Protein AF-A0A5K1A359-F1 (afdb_monomer_lite)

pLDDT: mean 79.26, std 11.09, range [49.16, 91.25]

Radius of gyration: 20.29 Å; chains: 1; bounding box: 51×20×60 Å

Organism: NCBI:txid210225

Secondary structure (DSSP, 8-state):
-HHHHHHHHH---GGGEEEEETTEEE-TT--HHHHT--TT---EEEE-HHHHHHHHHHHHHHTS----------

Structure (mmCIF, N/CA/C/O backbone):
data_AF-A0A5K1A359-F1
#
_entry.id   AF-A0A5K1A359-F1
#
loop_
_atom_site.group_PDB
_atom_site.id
_atom_site.type_symbol
_atom_site.label_atom_id
_atom_site.label_alt_id
_atom_site.label_comp_id
_atom_site.label_asym_id
_atom_site.label_entity_id
_atom_site.label_seq_id
_atom_site.pdbx_PDB_ins_code
_atom_site.Cartn_x
_atom_site.Cartn_y
_atom_site.Cartn_z
_atom_site.occupancy
_atom_site.B_iso_or_equiv
_atom_site.auth_seq_id
_atom_site.auth_comp_id
_atom_site.auth_asym_id
_atom_site.auth_atom_id
_atom_site.pdbx_PDB_model_num
ATOM 1 N N . GLU A 1 1 ? -8.266 -0.121 -9.926 1.00 79.44 1 GLU A N 1
ATOM 2 C CA . GLU A 1 1 ? -8.067 -1.558 -10.251 1.00 79.44 1 GLU A CA 1
ATOM 3 C C . GLU A 1 1 ? -7.241 -2.354 -9.236 1.00 79.44 1 GLU A C 1
ATOM 5 O O . GLU A 1 1 ? -7.790 -3.251 -8.608 1.00 79.44 1 GLU A O 1
ATOM 10 N N . MET A 1 2 ? -5.949 -2.068 -9.020 1.00 85.00 2 MET A N 1
ATOM 11 C CA . MET A 1 2 ? -5.102 -2.935 -8.175 1.00 85.00 2 MET A CA 1
ATOM 12 C C . MET A 1 2 ? -5.608 -3.083 -6.730 1.00 85.00 2 MET A C 1
ATOM 14 O O . MET A 1 2 ? -5.673 -4.203 -6.226 1.00 85.00 2 MET A O 1
ATOM 18 N N . LYS A 1 3 ? -6.016 -1.983 -6.082 1.00 88.25 3 LYS A N 1
ATOM 19 C CA . LYS A 1 3 ? -6.540 -2.034 -4.708 1.00 88.25 3 LYS A CA 1
ATOM 20 C C . LYS A 1 3 ? -7.823 -2.860 -4.577 1.00 88.25 3 LYS A C 1
ATOM 22 O O . LYS A 1 3 ? -8.006 -3.571 -3.594 1.00 88.25 3 LYS A O 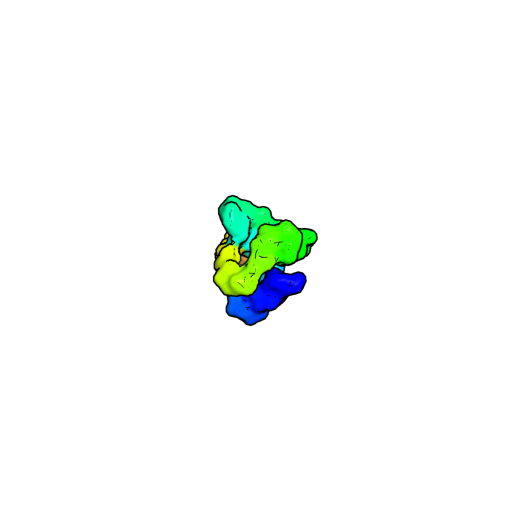1
ATOM 27 N N . MET A 1 4 ? -8.683 -2.835 -5.598 1.00 88.50 4 MET A N 1
ATOM 28 C CA . MET A 1 4 ? -9.903 -3.651 -5.623 1.00 88.50 4 MET A CA 1
ATOM 29 C C . MET A 1 4 ? -9.574 -5.145 -5.677 1.00 88.50 4 MET A C 1
ATOM 31 O O . MET A 1 4 ? -10.131 -5.924 -4.910 1.00 88.50 4 MET A O 1
ATOM 35 N N . MET A 1 5 ? -8.619 -5.552 -6.521 1.00 88.50 5 MET A N 1
ATOM 36 C CA . MET A 1 5 ? -8.196 -6.956 -6.566 1.00 88.50 5 MET A CA 1
ATOM 37 C C . MET A 1 5 ? -7.546 -7.408 -5.261 1.00 88.50 5 MET A C 1
ATOM 39 O O . MET A 1 5 ? -7.822 -8.504 -4.780 1.00 88.50 5 MET A O 1
ATOM 43 N N . LEU A 1 6 ? -6.717 -6.552 -4.663 1.00 89.50 6 LEU A N 1
ATOM 44 C CA . LEU A 1 6 ? -6.119 -6.832 -3.362 1.00 89.50 6 LEU A CA 1
ATOM 45 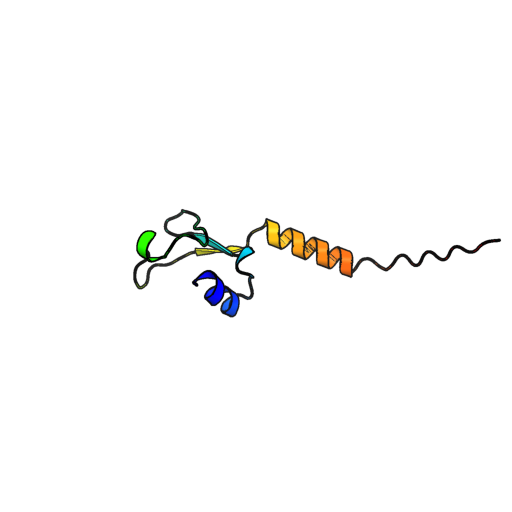C C . LEU A 1 6 ? -7.171 -6.926 -2.263 1.00 89.50 6 LEU A C 1
ATOM 47 O O . LEU A 1 6 ? -7.039 -7.787 -1.405 1.00 89.50 6 LEU A O 1
ATOM 51 N N . SER A 1 7 ? -8.232 -6.120 -2.322 1.00 90.75 7 SER A N 1
ATOM 52 C CA . SER A 1 7 ? -9.320 -6.150 -1.342 1.00 90.75 7 SER A CA 1
ATOM 53 C C . SER A 1 7 ? -10.001 -7.514 -1.283 1.00 90.75 7 SER A C 1
ATOM 55 O O . SER A 1 7 ? -10.198 -8.058 -0.201 1.00 90.75 7 SER A O 1
ATOM 57 N N . MET A 1 8 ? -10.238 -8.138 -2.439 1.00 89.38 8 MET A N 1
ATOM 58 C CA . MET A 1 8 ? -10.813 -9.486 -2.501 1.00 89.38 8 MET A CA 1
ATOM 59 C C . MET A 1 8 ? -9.906 -10.566 -1.889 1.00 89.38 8 MET A C 1
ATOM 61 O O . MET A 1 8 ? -10.401 -11.592 -1.433 1.00 89.38 8 MET A O 1
ATOM 65 N N . ILE A 1 9 ? -8.586 -10.358 -1.892 1.00 89.88 9 ILE A N 1
ATOM 66 C CA . ILE A 1 9 ? -7.600 -11.343 -1.419 1.00 89.88 9 ILE A CA 1
ATOM 67 C C . ILE A 1 9 ? -7.259 -11.118 0.059 1.00 89.88 9 ILE A C 1
ATOM 69 O O . ILE A 1 9 ? -7.105 -12.076 0.811 1.00 89.88 9 ILE A O 1
ATOM 73 N N . THR A 1 10 ? -7.104 -9.861 0.477 1.00 88.88 10 THR A N 1
ATOM 74 C CA . THR A 1 10 ? -6.653 -9.491 1.826 1.00 88.88 10 THR A CA 1
ATOM 75 C C . THR A 1 10 ? -7.797 -9.158 2.773 1.00 88.88 10 THR A C 1
ATOM 77 O O . THR A 1 10 ? -7.588 -9.147 3.984 1.00 88.88 10 THR A O 1
ATOM 80 N N . GLY A 1 11 ? -8.991 -8.874 2.246 1.00 88.38 11 GLY A N 1
ATOM 81 C CA . GLY A 1 11 ? -10.137 -8.398 3.020 1.00 88.38 11 GLY A CA 1
ATOM 82 C C . GLY A 1 11 ? -10.008 -6.951 3.508 1.00 88.38 11 GLY A C 1
ATOM 83 O O . GLY A 1 11 ? -10.837 -6.509 4.298 1.00 88.38 11 GLY A O 1
ATOM 84 N N . LEU A 1 12 ? -8.975 -6.216 3.078 1.00 89.31 12 LEU A N 1
ATOM 85 C CA . LEU A 1 12 ? -8.822 -4.793 3.387 1.00 89.31 12 LEU A CA 1
ATOM 86 C C . LEU A 1 12 ? -9.610 -3.958 2.382 1.00 89.31 12 LEU A C 1
ATOM 88 O O . LEU A 1 12 ? -9.471 -4.166 1.175 1.00 89.31 12 LEU A O 1
ATOM 92 N N . GLU A 1 13 ? -10.381 -2.980 2.845 1.00 88.81 13 GLU A N 1
ATOM 93 C CA . GLU A 1 13 ? -11.058 -2.043 1.944 1.00 88.81 13 GLU A CA 1
ATOM 94 C C . GLU A 1 13 ? -10.016 -1.192 1.188 1.00 88.81 13 GLU A C 1
ATOM 96 O O . GLU A 1 13 ? -8.956 -0.896 1.742 1.00 88.81 13 GLU A O 1
ATOM 101 N N . PRO A 1 14 ? -10.273 -0.744 -0.057 1.00 88.06 14 PRO A N 1
ATOM 102 C CA . PRO A 1 14 ? -9.300 0.026 -0.846 1.00 88.06 14 PRO A CA 1
ATOM 103 C C . PRO A 1 14 ? -8.744 1.274 -0.139 1.00 88.06 14 PRO A C 1
ATOM 105 O O . PRO A 1 14 ? -7.579 1.628 -0.316 1.00 88.06 14 PRO A O 1
ATOM 108 N N . GLN A 1 15 ? -9.563 1.918 0.694 1.00 86.06 15 GLN A N 1
ATOM 109 C CA . GLN A 1 15 ? -9.179 3.088 1.491 1.00 86.06 15 GLN A CA 1
ATOM 110 C C . GLN A 1 15 ? -8.185 2.770 2.620 1.00 86.06 15 GLN A C 1
ATOM 112 O O . GLN A 1 15 ? -7.498 3.659 3.100 1.00 86.06 15 GLN A O 1
ATOM 117 N N . GLU A 1 16 ? -8.092 1.507 3.032 1.00 89.00 16 GLU A N 1
ATOM 118 C CA . GLU A 1 16 ? -7.222 1.041 4.120 1.00 89.00 16 GLU A CA 1
ATOM 119 C C . GLU A 1 16 ? -5.900 0.485 3.589 1.00 89.00 16 GLU A C 1
ATOM 121 O O . GLU A 1 16 ? -5.048 0.029 4.349 1.00 89.00 16 GLU A O 1
ATOM 126 N N . GLN A 1 17 ? -5.740 0.465 2.267 1.00 89.81 17 GLN A N 1
ATOM 127 C CA . GLN A 1 17 ? -4.592 -0.109 1.594 1.00 89.81 17 GLN A CA 1
ATOM 128 C C . GLN A 1 17 ? -3.615 0.988 1.171 1.00 89.81 17 GLN A C 1
ATOM 130 O O . GLN A 1 17 ? -3.920 1.828 0.317 1.00 89.81 17 GLN A O 1
ATOM 135 N N . ARG A 1 18 ? -2.393 0.912 1.700 1.00 90.81 18 ARG A N 1
ATOM 136 C CA . ARG A 1 18 ? -1.257 1.760 1.325 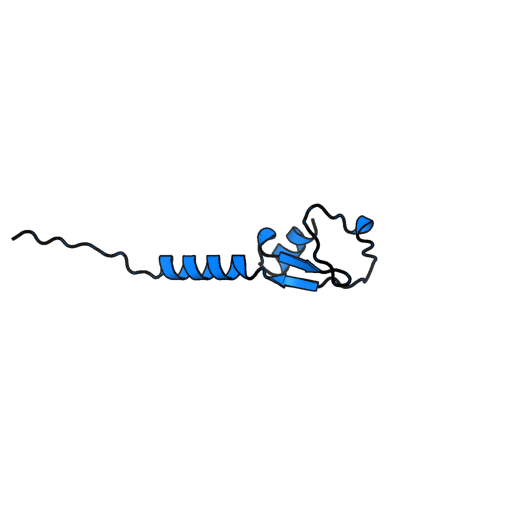1.00 90.81 18 ARG A CA 1
ATOM 137 C C . ARG A 1 18 ? -0.263 0.945 0.511 1.00 90.81 18 ARG A C 1
ATOM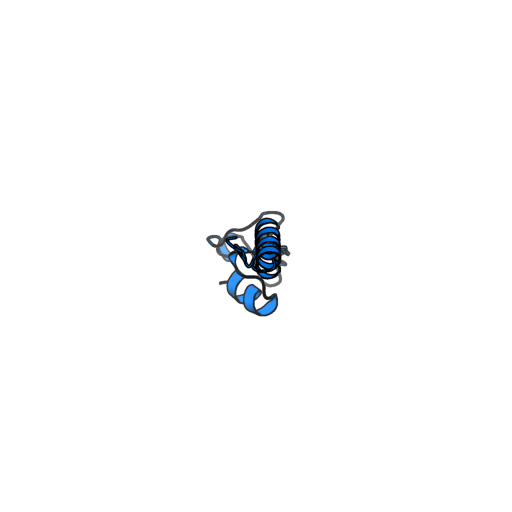 139 O O . ARG A 1 18 ? 0.336 -0.009 1.007 1.00 90.81 18 ARG A O 1
ATOM 146 N N . LEU A 1 19 ? -0.107 1.303 -0.761 1.00 89.88 19 LEU A N 1
ATOM 147 C CA . LEU A 1 19 ? 0.771 0.595 -1.691 1.00 89.88 19 LEU A CA 1
ATOM 148 C C . LEU A 1 19 ? 2.113 1.303 -1.805 1.00 89.88 19 LEU A C 1
ATOM 150 O O . LEU A 1 19 ? 2.169 2.498 -2.079 1.00 89.88 19 LEU A O 1
ATOM 154 N N . LEU A 1 20 ? 3.200 0.553 -1.632 1.00 89.75 20 LEU A N 1
ATOM 155 C CA . LEU A 1 20 ? 4.558 1.050 -1.791 1.00 89.75 20 LEU A CA 1
ATOM 156 C C . LEU A 1 20 ? 5.264 0.320 -2.927 1.00 89.75 20 LEU A C 1
ATOM 158 O O . LEU A 1 20 ? 5.403 -0.906 -2.931 1.00 89.75 20 LEU A O 1
ATOM 162 N N . PHE A 1 21 ? 5.801 1.101 -3.858 1.00 88.38 21 PHE A N 1
ATOM 163 C CA . PHE A 1 21 ? 6.668 0.610 -4.919 1.00 88.38 21 PHE A CA 1
ATOM 164 C C . PHE A 1 21 ? 7.963 1.415 -4.948 1.00 88.38 21 PHE A C 1
ATOM 166 O O . PHE A 1 21 ? 7.940 2.646 -5.003 1.00 88.38 21 PHE A O 1
ATOM 173 N N . LYS A 1 22 ? 9.106 0.716 -4.899 1.00 88.19 22 LYS A N 1
ATOM 174 C CA . LYS A 1 22 ? 10.448 1.327 -4.815 1.00 88.19 22 LYS A CA 1
ATOM 175 C C . LYS A 1 22 ? 10.572 2.363 -3.683 1.00 88.19 22 LYS A C 1
ATOM 177 O O . LYS A 1 22 ? 11.159 3.424 -3.865 1.00 88.19 22 LYS A O 1
ATOM 182 N N . GLY A 1 23 ? 9.980 2.062 -2.525 1.00 86.25 23 GLY A N 1
ATOM 183 C CA . GLY A 1 23 ? 10.036 2.919 -1.334 1.00 86.25 23 GLY A CA 1
ATOM 184 C C . GLY A 1 23 ? 9.165 4.177 -1.395 1.00 86.25 23 GLY A C 1
ATOM 185 O O . GLY A 1 23 ? 9.259 5.006 -0.498 1.00 86.25 23 GLY A O 1
ATOM 186 N N . LYS A 1 24 ? 8.325 4.331 -2.427 1.00 87.88 24 LYS A N 1
ATOM 187 C CA . LYS A 1 24 ? 7.368 5.436 -2.536 1.00 87.88 24 LYS A CA 1
ATOM 188 C C . LYS A 1 24 ? 5.945 4.922 -2.417 1.00 87.88 24 LYS A C 1
ATOM 190 O O . LYS A 1 24 ? 5.597 3.942 -3.078 1.00 87.88 24 LYS A O 1
ATOM 195 N N . GLU A 1 25 ? 5.159 5.606 -1.599 1.00 87.44 25 GLU A N 1
ATOM 196 C CA . GLU A 1 25 ? 3.720 5.400 -1.495 1.00 87.44 25 GLU A CA 1
ATOM 197 C C . GLU A 1 25 ? 3.015 5.841 -2.780 1.00 87.44 25 GLU A C 1
ATOM 199 O O . GLU A 1 25 ? 3.470 6.769 -3.454 1.00 87.44 25 GLU A O 1
ATOM 204 N N . ARG A 1 26 ? 1.956 5.117 -3.146 1.00 87.25 26 ARG A N 1
ATOM 205 C CA . ARG A 1 26 ? 1.203 5.290 -4.386 1.00 87.25 26 ARG A CA 1
ATOM 206 C C . ARG A 1 26 ? -0.278 5.440 -4.096 1.00 87.25 26 ARG A C 1
ATOM 208 O O . ARG A 1 26 ? -0.857 4.636 -3.364 1.00 87.25 26 ARG A O 1
ATOM 215 N N . GLU A 1 27 ? -0.864 6.459 -4.708 1.00 78.44 27 GLU A N 1
ATOM 216 C CA . GLU A 1 27 ? -2.286 6.773 -4.609 1.00 78.44 27 GLU A CA 1
ATOM 217 C C . GLU A 1 27 ? -3.095 6.094 -5.721 1.00 78.44 27 GLU A C 1
ATOM 219 O O . GLU A 1 27 ? -2.550 5.571 -6.691 1.00 78.44 27 GLU A O 1
ATOM 224 N N . ASP A 1 28 ? -4.420 6.113 -5.592 1.00 73.62 28 ASP A N 1
ATOM 225 C CA . ASP A 1 28 ? -5.341 5.449 -6.523 1.00 73.62 28 ASP A CA 1
ATOM 226 C C . ASP A 1 28 ? -5.318 6.015 -7.948 1.00 73.62 28 ASP A C 1
ATOM 228 O O . ASP A 1 28 ? -5.691 5.325 -8.898 1.00 73.62 28 ASP A O 1
ATOM 232 N N . HIS A 1 29 ? -4.847 7.252 -8.107 1.00 73.62 29 HIS A N 1
ATOM 233 C CA . HIS A 1 29 ? -4.709 7.913 -9.403 1.00 73.62 29 HIS A CA 1
ATOM 234 C C . HIS A 1 29 ? -3.432 7.508 -10.163 1.00 73.62 29 HIS A C 1
ATOM 236 O O . HIS A 1 29 ? -3.309 7.800 -11.354 1.00 73.62 29 HIS A O 1
ATOM 242 N N . ASP A 1 30 ? -2.498 6.805 -9.514 1.00 74.19 30 ASP A N 1
ATOM 243 C CA . ASP A 1 30 ? -1.263 6.341 -10.140 1.00 74.19 30 ASP A CA 1
ATOM 244 C C . ASP A 1 30 ? -1.490 5.023 -10.902 1.00 74.19 30 ASP A C 1
ATOM 246 O O . ASP A 1 30 ? -1.624 3.938 -10.329 1.00 74.19 30 ASP A O 1
ATOM 250 N N . PHE A 1 31 ? -1.460 5.078 -12.234 1.00 74.62 31 PHE A N 1
ATOM 251 C CA . PHE A 1 31 ? -1.454 3.867 -13.056 1.00 74.62 31 PHE A CA 1
ATOM 252 C C . PHE A 1 31 ? -0.111 3.122 -12.965 1.00 74.62 31 PHE A C 1
ATOM 254 O O . PHE A 1 31 ? 0.963 3.711 -13.103 1.00 74.62 31 PHE A O 1
ATOM 261 N N . LEU A 1 32 ? -0.169 1.788 -12.856 1.00 76.75 32 LEU A N 1
ATOM 262 C CA . LEU A 1 32 ? 1.006 0.906 -12.737 1.00 76.75 32 LEU A CA 1
ATOM 263 C C . LEU A 1 32 ? 2.074 1.142 -13.820 1.00 76.75 32 LEU A C 1
ATOM 265 O O . LEU A 1 32 ? 3.272 1.120 -13.528 1.00 76.75 32 LEU A O 1
ATOM 269 N N . HIS A 1 33 ? 1.645 1.409 -15.059 1.00 72.94 33 HIS A N 1
ATOM 270 C CA . HIS A 1 33 ? 2.544 1.655 -16.189 1.00 72.94 33 HIS A CA 1
ATOM 271 C C . HIS A 1 33 ? 3.282 2.999 -16.083 1.00 72.94 33 HIS A C 1
ATOM 273 O O . HIS A 1 33 ? 4.427 3.094 -16.517 1.00 72.94 33 HIS A O 1
ATOM 279 N N . MET A 1 34 ? 2.677 4.014 -15.457 1.00 77.62 34 MET A N 1
ATOM 280 C CA . MET A 1 34 ? 3.318 5.315 -15.215 1.00 77.62 34 MET A CA 1
ATOM 281 C C . MET A 1 34 ? 4.306 5.245 -14.048 1.00 77.62 34 MET A C 1
ATOM 283 O O . MET A 1 34 ? 5.347 5.896 -14.057 1.00 77.62 34 MET A O 1
ATOM 287 N N . VAL A 1 35 ? 4.012 4.397 -13.061 1.00 77.00 35 VAL A N 1
ATOM 288 C CA . VAL A 1 35 ? 4.890 4.129 -11.914 1.00 77.00 35 VAL A CA 1
ATOM 289 C C . VAL A 1 35 ? 6.084 3.234 -12.297 1.00 77.00 35 VAL A C 1
ATOM 291 O O . VAL A 1 35 ? 7.059 3.122 -11.547 1.00 77.00 35 VAL A O 1
ATOM 294 N N . GLY A 1 36 ? 6.051 2.630 -13.490 1.00 82.56 36 GLY A N 1
ATOM 295 C CA . GLY A 1 36 ? 7.113 1.772 -14.008 1.00 82.56 36 GLY A CA 1
ATOM 296 C C . GLY A 1 36 ? 7.135 0.384 -13.371 1.00 82.56 36 GLY A C 1
ATOM 297 O O . GLY A 1 36 ? 8.208 -0.218 -13.293 1.00 82.56 36 GLY A O 1
ATOM 298 N N . VAL A 1 37 ? 5.978 -0.097 -12.900 1.00 85.06 37 VAL A N 1
ATOM 299 C CA . VAL A 1 37 ? 5.791 -1.480 -12.443 1.00 85.06 37 VAL A CA 1
ATOM 300 C C . VAL A 1 37 ? 5.787 -2.392 -13.666 1.00 85.06 37 VAL A C 1
ATOM 302 O O . VAL A 1 37 ? 4.976 -2.221 -14.578 1.00 85.06 37 VAL A O 1
ATOM 305 N N . LYS A 1 38 ? 6.709 -3.352 -13.699 1.00 86.88 38 LYS A N 1
ATOM 306 C CA . LYS A 1 38 ? 6.835 -4.349 -14.765 1.00 86.88 38 LYS A CA 1
ATOM 307 C C . LYS A 1 38 ? 6.307 -5.707 -14.318 1.00 86.88 38 LYS A C 1
ATOM 309 O O . LYS A 1 38 ? 5.971 -5.935 -13.158 1.00 86.88 38 LYS A O 1
ATOM 314 N N . HIS A 1 39 ? 6.239 -6.636 -15.265 1.00 83.06 39 HIS A N 1
ATOM 315 C CA . HIS A 1 39 ? 5.924 -8.023 -14.957 1.00 83.06 39 HIS A CA 1
ATOM 316 C C . HIS A 1 39 ? 6.921 -8.585 -13.925 1.00 83.06 39 HIS A C 1
ATOM 318 O O . HIS A 1 39 ? 8.124 -8.385 -14.067 1.00 83.06 39 HIS A O 1
ATOM 324 N N . MET A 1 40 ? 6.404 -9.282 -12.907 1.00 84.56 40 MET A N 1
ATOM 325 C CA . MET A 1 40 ? 7.145 -9.854 -11.766 1.00 84.56 40 MET A CA 1
ATOM 326 C C . MET A 1 40 ? 7.742 -8.860 -10.759 1.00 84.56 40 MET A C 1
ATOM 328 O O . MET A 1 40 ? 8.382 -9.292 -9.796 1.00 84.56 40 MET A O 1
ATOM 332 N N . ASP A 1 41 ? 7.516 -7.557 -10.920 1.00 89.25 41 ASP A N 1
ATOM 333 C CA . ASP A 1 41 ? 7.900 -6.600 -9.889 1.00 89.25 41 ASP A CA 1
ATOM 334 C C . ASP A 1 41 ? 7.082 -6.814 -8.607 1.00 89.25 41 ASP A C 1
ATOM 336 O O . ASP A 1 41 ? 5.895 -7.146 -8.633 1.00 89.25 41 ASP A O 1
ATOM 340 N N . LYS A 1 42 ? 7.729 -6.598 -7.459 1.00 89.31 42 LYS A N 1
ATOM 341 C CA . LYS A 1 42 ? 7.091 -6.713 -6.145 1.00 89.31 42 LYS A CA 1
ATOM 342 C C . LYS A 1 42 ? 6.574 -5.351 -5.691 1.00 89.31 42 LYS A C 1
ATOM 344 O O . LYS A 1 42 ? 7.313 -4.366 -5.710 1.00 89.31 42 LYS A O 1
ATOM 349 N N . VAL A 1 43 ? 5.330 -5.321 -5.227 1.00 89.06 43 VAL A N 1
ATOM 350 C CA . VAL A 1 43 ? 4.708 -4.166 -4.568 1.00 89.06 43 VAL A CA 1
ATOM 351 C C . VAL A 1 43 ? 4.424 -4.552 -3.123 1.00 89.06 43 VAL A C 1
ATOM 353 O O . VAL A 1 43 ? 3.968 -5.664 -2.856 1.00 89.06 43 VAL A O 1
ATOM 356 N N . LEU A 1 44 ? 4.719 -3.652 -2.191 1.00 91.00 44 LEU A N 1
ATOM 357 C CA . LEU A 1 44 ? 4.426 -3.849 -0.778 1.00 91.00 44 LEU A CA 1
ATOM 358 C C . LEU A 1 44 ? 3.050 -3.255 -0.463 1.00 91.00 44 LEU A C 1
ATOM 360 O O . LEU A 1 44 ? 2.774 -2.119 -0.841 1.00 91.00 44 LEU A O 1
ATOM 364 N N . LEU A 1 45 ? 2.209 -4.013 0.236 1.00 91.25 45 LEU A N 1
ATOM 365 C CA . LEU A 1 45 ? 0.919 -3.557 0.750 1.00 91.25 45 LEU A CA 1
ATOM 366 C C . LEU A 1 45 ? 1.014 -3.399 2.271 1.00 91.25 45 LEU A C 1
ATOM 368 O O . LEU A 1 45 ? 1.420 -4.333 2.960 1.00 91.25 45 LEU A O 1
ATOM 372 N N . LEU A 1 46 ? 0.628 -2.230 2.774 1.00 90.38 46 LEU A N 1
ATOM 373 C CA . LEU A 1 46 ? 0.521 -1.912 4.196 1.00 90.38 46 LEU A CA 1
ATOM 374 C C . LEU A 1 46 ? -0.923 -1.519 4.531 1.00 90.38 46 LEU A C 1
ATOM 376 O O . LEU A 1 46 ? -1.605 -0.907 3.712 1.00 90.38 46 LEU A O 1
ATOM 380 N N . GLU A 1 47 ? -1.373 -1.860 5.735 1.00 89.25 47 GLU A N 1
ATOM 381 C CA . GLU A 1 47 ? -2.651 -1.387 6.280 1.00 89.25 47 GLU A CA 1
ATOM 382 C C . GLU A 1 47 ? -2.491 0.051 6.798 1.00 89.25 47 GLU A C 1
ATOM 384 O O . GLU A 1 47 ? -1.493 0.373 7.454 1.00 89.25 47 GLU A O 1
ATOM 389 N N . ASP A 1 48 ? -3.463 0.915 6.515 1.00 86.94 48 ASP A N 1
ATOM 390 C CA . ASP A 1 48 ? -3.500 2.267 7.062 1.00 86.94 48 ASP A CA 1
ATOM 391 C C . ASP A 1 48 ? -3.796 2.232 8.579 1.00 86.94 48 ASP A C 1
ATOM 393 O O . ASP A 1 48 ? -4.868 1.770 8.997 1.00 86.94 48 ASP A O 1
ATOM 397 N N . PRO A 1 49 ? -2.879 2.724 9.440 1.00 79.81 49 PRO A N 1
ATOM 398 C CA . PRO A 1 49 ? -3.107 2.761 10.882 1.00 79.81 49 PRO A CA 1
ATOM 399 C C . PRO A 1 49 ? -4.330 3.600 11.283 1.00 79.81 49 PRO A C 1
ATOM 401 O O . PRO A 1 49 ? -4.945 3.297 12.308 1.00 79.81 49 PRO A O 1
ATOM 404 N N . ALA A 1 50 ? -4.714 4.610 10.495 1.00 79.94 50 ALA A N 1
ATOM 405 C CA . ALA A 1 50 ? -5.886 5.434 10.778 1.00 79.94 50 ALA A CA 1
ATOM 406 C C . ALA A 1 50 ? -7.189 4.627 10.655 1.00 79.94 50 ALA A C 1
ATOM 408 O O . ALA A 1 50 ? -8.068 4.714 11.517 1.00 79.94 50 ALA A O 1
ATOM 409 N N . SER A 1 51 ? -7.292 3.770 9.636 1.00 75.94 51 SER A N 1
ATOM 410 C CA . SER A 1 51 ? -8.453 2.897 9.430 1.00 75.94 51 SER A CA 1
ATOM 411 C C . SER A 1 51 ? -8.586 1.845 10.531 1.00 75.94 51 SER A C 1
ATOM 413 O O . SER A 1 51 ? -9.686 1.549 11.008 1.00 75.94 51 SER A O 1
ATOM 415 N N . LYS A 1 52 ? -7.451 1.327 11.009 1.00 73.69 52 LYS A N 1
ATOM 416 C CA . LYS A 1 52 ? -7.407 0.369 12.116 1.00 73.69 52 LYS A CA 1
ATOM 417 C C . LYS A 1 52 ? -7.946 0.956 13.421 1.00 73.69 52 LYS A C 1
ATOM 419 O O . LYS A 1 52 ? -8.661 0.273 14.159 1.00 73.69 52 LYS A O 1
ATOM 424 N N . GLU A 1 53 ? -7.620 2.212 13.717 1.00 71.56 53 GLU A N 1
ATOM 425 C CA . GLU A 1 53 ? -8.109 2.882 14.923 1.00 71.56 53 GLU A CA 1
ATOM 426 C C . GLU A 1 53 ? -9.618 3.145 14.855 1.00 71.56 53 GLU A C 1
ATOM 428 O O . GLU A 1 53 ? -10.320 2.908 15.841 1.00 71.56 53 GLU A O 1
ATOM 433 N N . MET A 1 54 ? -10.135 3.538 13.687 1.00 71.88 54 MET A N 1
ATOM 434 C CA . MET A 1 54 ? -11.570 3.742 13.472 1.00 71.88 54 MET A CA 1
ATOM 435 C C . MET A 1 54 ? -12.368 2.452 13.712 1.00 71.88 54 MET A C 1
ATOM 437 O O . MET A 1 54 ? -13.277 2.442 14.543 1.00 71.88 54 MET A O 1
ATOM 441 N N . LYS A 1 55 ? -11.947 1.330 13.108 1.00 74.44 55 LYS A N 1
ATOM 442 C CA . LYS A 1 55 ? -12.548 0.006 13.358 1.00 74.44 55 LYS A CA 1
ATOM 443 C C . LYS A 1 55 ? -12.543 -0.360 14.842 1.00 74.44 55 LYS A C 1
ATOM 445 O O . LYS A 1 55 ? -13.521 -0.895 15.364 1.00 74.44 55 LYS A O 1
ATOM 450 N N . LEU A 1 56 ? -11.450 -0.070 15.548 1.00 73.88 56 LEU A N 1
ATOM 451 C CA . LEU A 1 56 ? -11.347 -0.352 16.977 1.00 73.88 56 LEU A CA 1
ATOM 452 C C . LEU A 1 56 ? -12.307 0.515 17.806 1.00 73.88 56 LEU A C 1
ATOM 454 O O . LEU A 1 56 ? -12.896 0.021 18.770 1.00 73.88 56 LEU A O 1
ATOM 458 N N . GLN A 1 57 ? -12.475 1.791 17.455 1.00 74.00 57 GLN A N 1
ATOM 459 C CA . GLN A 1 57 ? -13.443 2.671 18.110 1.00 74.00 57 GLN A CA 1
ATOM 460 C C . GLN A 1 57 ? -14.884 2.217 17.869 1.00 74.00 57 GLN A C 1
ATOM 462 O O . GLN A 1 57 ? -15.668 2.178 18.819 1.00 74.00 57 GLN A O 1
ATOM 467 N N . ASP A 1 58 ? -15.224 1.814 16.648 1.00 77.00 58 ASP A N 1
ATOM 468 C CA . ASP A 1 58 ? -16.565 1.330 16.318 1.00 77.00 58 ASP A CA 1
ATOM 469 C C . ASP A 1 58 ? -16.900 0.036 17.068 1.00 77.00 58 ASP A C 1
ATOM 471 O O . ASP A 1 58 ? -17.968 -0.075 17.671 1.00 77.00 58 ASP A O 1
ATOM 475 N N . LEU A 1 59 ? -15.952 -0.902 17.164 1.00 77.31 59 LEU A N 1
ATOM 476 C CA . LEU A 1 59 ? -16.108 -2.106 17.988 1.00 77.31 59 LEU A CA 1
ATOM 477 C C . LEU A 1 59 ? -16.304 -1.781 19.476 1.00 77.31 59 LEU A C 1
ATOM 479 O O . LEU A 1 59 ? -17.071 -2.460 20.163 1.00 77.31 59 LEU A O 1
ATOM 483 N N . ARG A 1 60 ? -15.625 -0.749 19.994 1.00 76.88 60 ARG A N 1
ATOM 484 C CA . ARG A 1 60 ? -15.816 -0.281 21.378 1.00 76.88 60 ARG A CA 1
ATOM 485 C C . ARG A 1 60 ? -17.199 0.331 21.582 1.00 76.88 60 ARG A C 1
ATOM 487 O O . ARG A 1 60 ? -17.802 0.073 22.618 1.00 76.88 60 ARG A O 1
ATOM 494 N N . ARG A 1 61 ? -17.708 1.102 20.617 1.00 73.69 61 ARG A N 1
ATOM 495 C CA . ARG A 1 61 ? -19.066 1.670 20.658 1.00 73.69 61 ARG A CA 1
ATOM 496 C C . ARG A 1 61 ? -20.133 0.582 20.582 1.00 73.69 61 ARG A C 1
ATOM 498 O O . ARG A 1 61 ? -21.063 0.615 21.374 1.00 73.69 61 ARG A O 1
ATOM 505 N N . ALA A 1 62 ? -19.956 -0.413 19.716 1.00 71.38 62 ALA A N 1
ATOM 506 C CA . ALA A 1 62 ? -20.876 -1.544 19.592 1.00 71.38 62 ALA A CA 1
ATOM 507 C C . ALA A 1 62 ? -20.914 -2.435 20.849 1.00 71.38 62 ALA A C 1
ATOM 509 O O . ALA A 1 62 ? -21.933 -3.052 21.141 1.00 71.38 62 ALA A O 1
ATOM 510 N N . LYS A 1 63 ? -19.809 -2.507 21.604 1.00 68.38 63 LYS A N 1
ATOM 511 C CA . LYS A 1 63 ? -19.736 -3.212 22.896 1.00 68.38 63 LYS A CA 1
ATOM 512 C C . LYS A 1 63 ? -20.110 -2.353 24.101 1.00 68.38 63 LYS A C 1
ATOM 514 O O . LYS A 1 63 ? -20.173 -2.891 25.207 1.00 68.38 63 LYS A O 1
ATOM 519 N N . ALA A 1 64 ? -20.306 -1.046 23.933 1.00 61.25 64 ALA A N 1
ATOM 520 C CA . ALA A 1 64 ? -20.755 -0.214 25.034 1.00 61.25 64 ALA A CA 1
ATOM 521 C C . ALA A 1 64 ? -22.186 -0.650 25.390 1.00 61.25 64 ALA A C 1
ATOM 523 O O . ALA A 1 64 ? -23.043 -0.650 24.507 1.00 61.25 64 ALA A O 1
ATOM 524 N N . PRO A 1 65 ? -22.462 -1.056 26.643 1.00 60.09 65 PRO A N 1
ATOM 525 C CA . PRO A 1 65 ? -23.821 -1.393 27.033 1.00 60.09 65 PRO A CA 1
ATOM 526 C C . PRO A 1 65 ? -24.698 -0.160 26.814 1.00 60.09 65 PRO A C 1
ATOM 528 O O . PRO A 1 65 ? -24.325 0.942 27.234 1.00 60.09 65 PRO A O 1
ATOM 531 N N . GLU A 1 66 ? -25.844 -0.337 26.151 1.00 60.62 66 GLU A N 1
ATOM 532 C CA . GLU A 1 66 ? -26.885 0.685 26.106 1.00 60.62 66 GLU A CA 1
ATOM 533 C C . GLU A 1 66 ? -27.147 1.129 27.548 1.00 60.62 66 GLU A C 1
ATOM 535 O O . GLU A 1 66 ? -27.585 0.342 28.391 1.00 60.62 66 GLU A O 1
ATOM 540 N N . LYS A 1 67 ? -26.805 2.380 27.876 1.00 62.00 67 LYS A N 1
ATOM 541 C CA . LYS A 1 67 ? -27.164 2.954 29.170 1.00 62.00 67 LYS A CA 1
ATOM 542 C C . LYS A 1 67 ? -28.678 3.113 29.171 1.00 62.00 67 LYS A C 1
ATOM 544 O O . LYS A 1 67 ? -29.203 4.130 28.730 1.00 62.00 67 LYS A O 1
ATOM 549 N N . CYS A 1 68 ? -29.371 2.090 29.652 1.00 49.16 68 CYS A N 1
ATOM 550 C CA . CYS A 1 68 ? -30.790 2.152 29.939 1.00 49.16 68 CYS A CA 1
ATOM 551 C C . CYS A 1 68 ? -30.956 3.078 31.150 1.00 49.16 68 CYS A C 1
ATOM 553 O O . CYS A 1 68 ? -30.775 2.672 32.298 1.00 49.16 68 CYS A O 1
ATOM 555 N N . CYS A 1 69 ? -31.204 4.362 30.890 1.00 56.72 6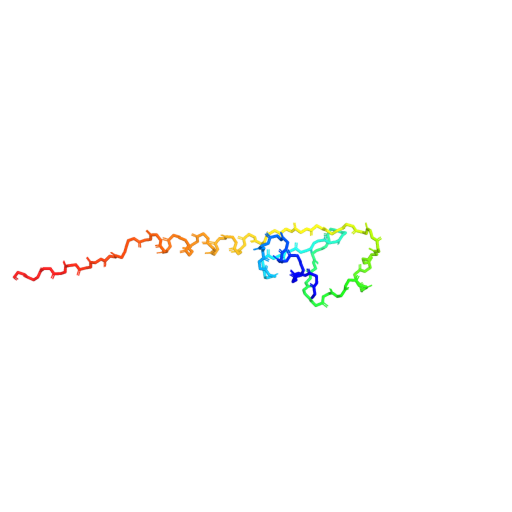9 CYS A N 1
ATOM 556 C CA . CYS A 1 69 ? -31.543 5.337 31.917 1.00 56.72 69 CYS A CA 1
ATOM 557 C C . CYS A 1 69 ? -32.920 4.982 32.488 1.00 56.72 69 CYS A C 1
ATOM 559 O O . CYS A 1 69 ? -33.941 5.474 32.017 1.00 56.72 69 CYS A O 1
ATOM 561 N N . GLN A 1 70 ? -32.965 4.127 33.506 1.00 55.88 70 GLN A N 1
ATOM 562 C CA . GLN A 1 70 ? -34.154 3.995 34.339 1.00 55.88 70 GLN A CA 1
ATOM 563 C C . GLN A 1 70 ? -34.187 5.185 35.300 1.00 55.88 70 GLN A C 1
ATOM 565 O O . GLN A 1 70 ? -33.624 5.146 36.391 1.00 55.88 70 GLN A O 1
ATOM 570 N N . ALA A 1 71 ? -34.817 6.277 34.866 1.00 56.97 71 ALA A N 1
ATOM 571 C CA . ALA A 1 71 ? -35.247 7.329 35.773 1.00 56.97 71 ALA A CA 1
ATOM 572 C C . ALA A 1 71 ? -36.451 6.800 36.564 1.00 56.97 71 ALA A C 1
ATOM 574 O O . ALA A 1 71 ? -37.563 6.732 36.045 1.00 56.97 71 ALA A O 1
ATOM 575 N N . ILE A 1 72 ? -36.219 6.387 37.809 1.00 57.56 72 ILE A N 1
ATOM 576 C CA . ILE A 1 72 ? -37.299 6.152 38.766 1.00 57.56 72 ILE A CA 1
ATOM 577 C C . ILE A 1 72 ? -37.627 7.511 39.386 1.00 57.56 72 ILE A C 1
ATOM 579 O O . ILE A 1 72 ? -36.808 8.072 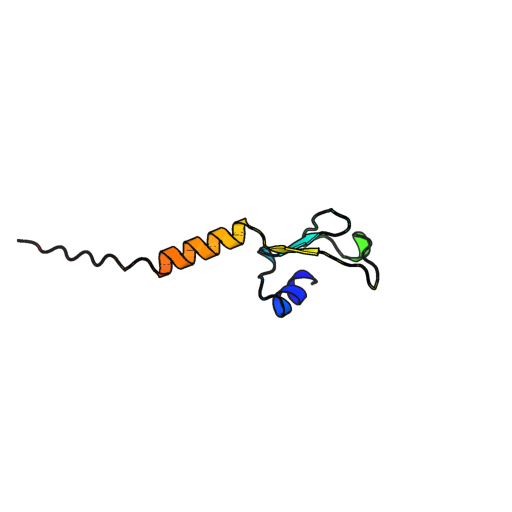40.113 1.00 57.56 72 ILE A O 1
ATOM 583 N N . ALA A 1 73 ? -38.795 8.057 39.050 1.00 54.94 73 ALA A N 1
ATOM 584 C CA . ALA A 1 73 ? -39.369 9.194 39.758 1.00 54.94 73 ALA A CA 1
ATOM 585 C C . ALA A 1 73 ? -39.982 8.693 41.076 1.00 54.94 73 ALA A C 1
ATOM 587 O O . ALA A 1 73 ? -40.733 7.714 41.062 1.00 54.94 73 ALA A O 1
ATOM 588 N N . VAL A 1 74 ? -39.627 9.343 42.186 1.00 59.25 74 VAL A N 1
ATOM 589 C CA . VAL A 1 74 ? -40.233 9.158 43.516 1.00 59.25 74 VAL A CA 1
ATOM 590 C C . VAL A 1 74 ? -41.115 10.358 43.811 1.00 59.25 74 VAL A C 1
ATOM 592 O O . VAL A 1 74 ? -40.657 11.485 43.508 1.00 59.25 74 VAL A O 1
#

Sequence (74 aa):
EMKMMLSMITGLEPQEQRLLFKGKEREDHDFLHMVGVKHMDKVLLLEDPASKEMKLQDLRRAKAPEKCCQAIAV

InterPro domains:
  IPR000626 Ubiquitin-like domain [PF00240] (2-45)
  IPR000626 Ubiquitin-like domain [PS50053] (1-46)
  IPR029071 Ubiquitin-like domain superfamily [SSF54236] (1-52)

Foldseek 3Di:
DVLVVVCVVVVDHSVQKWKDDPNDTDDPPDDCVNVVPDPPGDIDIDGHVVVVVVVVVVVVVVPDPDPPPPPDDD

=== Feature glossary ===
The record interleaves many kinds of information about one protein. Here is each kind framed as the question it answers.

Q: What known structures does this most resemble?
A: Structural nearest neighbors (via Foldseek easy-search vs the PDB). Reported per hit: target PDB id, E-value, and alignment TM-score. A TM-score above ~0.5 is the conventional threshold for 'same fold'.

Q: Where is each backbone atom in 3D?
A: The mmCIF table is the protein's shape written out atom by atom. For each backbone N, Cα, C, and carbonyl O, it records an (x, y, z) coordinate triple in Å plus the residue type, chain letter, and residue number.

Q: What are the backbone torsion angles?
A: The φ/ψ torsion pair specifies the backbone conformation at each residue. φ rotates about the N–Cα bond, ψ about the Cα–C bond. Steric clashes forbid most of the (φ, ψ) plane — the allowed regions (α-helix basin, β-sheet basin, left-handed helix) are the Ramachandran-allowed regions.

Q: Which residues are buried vs exposed?
A: Solvent-accessible surface area (SASA) is the area in Å² traced out by the centre of a 1.4 Å probe sphere (a water molecule) rolled over the protein's van der Waals surface (Shrake–Rupley / Lee–Richards construction). Buried residues have near-zero SASA; fully exposed residues can exceed 200 Å². The total SASA scales roughly with the number of surface residues.

Q: How confident is the AlphaFold model at each residue?
A: pLDDT is the predicted lDDT-Cα score: AlphaFold's confidence that the local environment of each residue (all inter-atomic distances within 15 Å) is correctly placed. It is a per-residue number between 0 and 100, with higher meaning more reliable.

Q: What does the local fold look like, residue by residue?
A: 3Di is Foldseek's structural alphabet. Each residue is assigned one of twenty discrete states based on how its Cα sits relative to its spatial (not sequential) neighbors. Aligning 3Di strings finds structural homologs roughly as well as full 3D superposition, but orders of magnitude faster.

Q: How big and how compact is the whole molecule?
A: Radius of gyration (Rg) is the root-mean-square distance of Cα atoms from their centroid — a single number for overall size and compactness. A globular domain of N residues has Rg ≈ 2.2·N^0.38 Å; an extended or disordered chain has a much larger Rg. The Cα contact count is the number of residue pairs whose Cα atoms are within 8 Å and are more than four positions apart in sequence — a standard proxy for tertiary packing density. The bounding box is the smallest axis-aligned box enclosing all Cα atoms.

Q: Which residues are in helices, strands, or loops?
A: DSSP 8-state secondary structure assigns each residue one of H (α-helix), G (3₁₀-helix), I (π-helix), E (extended β-strand), B (isolated β-bridge), T (hydrogen-bonded turn), S (bend), or '-' (coil). The assignment is computed from backbone hydrogen-bond geometry via the Kabsch–Sander algorithm.

Q: How mobile is each atom in the crystal?
A: Crystallographic B-factors measure how much each atom's electron density is smeared out, in Å². They rise in mobile loops and surface residues and fall in the buried interior. In AlphaFold models this column is repurposed to hold pLDDT instead.

Q: What if only a Cα trace is available?
A: P-SEA three-state annotation labels each residue as helix, strand, or coil based purely on the geometry of the Cα trace. It serves as a fallback when the full backbone (and thus DSSP) is unavailable.

Q: What family and function is it annotated with?
A: Database cross-references. InterPro integrates a dozen domain/family signature databases into unified entries with residue-range hits. GO terms attach function/process/location labels with evidence codes. CATH codes position the fold in a four-level structural taxonomy. Organism is the NCBI-taxonomy species name.

Q: Are the domains correctly placed relative to each other?
A: Predicted Aligned Error (PAE) is an AlphaFold confidence matrix: entry (i, j) is the expected error in the position of residue j, in ångströms, when the prediction is superimposed on the true structure at residue i. Low PAE within a block of residues means that block is internally rigid and well-predicted; high PAE between two blocks means their relative placement is uncertain even if each block individually is confident.

Q: What do the diagnostic plots show?
A: Three diagnostic plots accompany the record. The Cα contact map visualizes the tertiary structure as a 2D adjacency matrix (8 Å cutoff, sequence-local contacts suppressed). The Ramachandran plot shows the distribution of backbone (φ, ψ) torsions, with points in the α and β basins reflecting secondary structure content. The PAE plot shows AlphaFold's inter-residue confidence as a color matrix.

Q: What is the amino-acid chain?
A: Primary structure: the covalent order of the twenty standard amino acids along the backbone. Two proteins with the same sequence will (almost always) fold to the same structure; two with 30% identity often share a fold but not the details.

Q: What do the rendered images show?
A: The six renders are orthographic views along the three Cartesian axes in both directions. Representation (cartoon, sticks, or surface) and color scheme (sequence-rainbow or by-chain) vary across proteins so the training set covers all the common visualization conventions.